Protein AF-A0A2E0VEF6-F1 (afdb_monomer_lite)

Structure (mmCIF, N/CA/C/O backbone):
data_AF-A0A2E0VEF6-F1
#
_entry.id   AF-A0A2E0VEF6-F1
#
loop_
_atom_site.group_PDB
_atom_site.id
_atom_site.type_symbol
_atom_site.label_atom_id
_atom_site.label_alt_id
_atom_site.label_comp_id
_atom_site.label_asym_id
_atom_site.label_entity_id
_atom_site.label_seq_id
_atom_site.pdbx_PDB_ins_code
_atom_site.Cartn_x
_atom_site.Cartn_y
_atom_site.Cartn_z
_atom_site.occupancy
_atom_site.B_iso_or_equiv
_atom_site.auth_seq_id
_atom_site.auth_comp_id
_atom_site.auth_asym_id
_atom_site.auth_atom_id
_atom_site.pdbx_PDB_model_num
ATOM 1 N N . MET A 1 1 ? -14.615 8.394 18.939 1.00 71.81 1 MET A N 1
ATOM 2 C CA . MET A 1 1 ? -14.964 8.772 17.547 1.00 71.81 1 MET A CA 1
ATOM 3 C C . MET A 1 1 ? -13.776 9.246 16.709 1.00 71.81 1 MET A C 1
ATOM 5 O O . MET A 1 1 ? -13.422 8.520 15.793 1.00 71.81 1 MET A O 1
ATOM 9 N N . ILE A 1 2 ? -13.108 10.373 17.011 1.00 87.12 2 ILE A N 1
ATOM 10 C CA . ILE A 1 2 ? -12.010 10.923 16.168 1.00 87.12 2 ILE A CA 1
ATOM 11 C C . ILE A 1 2 ? -10.905 9.905 15.836 1.00 87.12 2 ILE A C 1
ATOM 13 O O . ILE A 1 2 ? -10.504 9.786 14.685 1.00 87.12 2 ILE A O 1
ATOM 17 N N . LYS A 1 3 ? -10.457 9.108 16.816 1.00 88.19 3 LYS A N 1
ATOM 18 C CA . LYS A 1 3 ? -9.413 8.087 16.607 1.00 88.19 3 LYS A CA 1
ATOM 19 C C . LYS A 1 3 ? -9.802 7.032 15.562 1.00 88.19 3 LYS A C 1
ATOM 21 O O . LYS A 1 3 ? -8.958 6.625 14.775 1.00 88.19 3 LYS A O 1
ATOM 26 N N . ALA A 1 4 ? -11.062 6.592 15.561 1.00 88.06 4 ALA A N 1
ATOM 27 C CA . ALA A 1 4 ? -11.553 5.590 14.616 1.00 88.06 4 ALA A CA 1
ATOM 28 C C . ALA A 1 4 ? -11.678 6.172 13.201 1.00 88.06 4 ALA A C 1
ATOM 30 O O . ALA A 1 4 ? -11.325 5.498 12.240 1.00 88.06 4 ALA A O 1
ATOM 31 N N . LEU A 1 5 ? -12.102 7.437 13.086 1.00 91.56 5 LEU A N 1
ATOM 32 C CA . LEU A 1 5 ? -12.134 8.151 11.810 1.00 91.56 5 LEU A CA 1
ATOM 33 C C . LEU A 1 5 ? -10.726 8.295 11.216 1.00 91.56 5 LEU A C 1
ATOM 35 O O . LEU A 1 5 ? -10.512 7.922 10.069 1.00 91.56 5 LEU A O 1
ATOM 39 N N . LEU A 1 6 ? -9.758 8.771 12.006 1.00 94.31 6 LEU A N 1
ATOM 40 C CA . LEU A 1 6 ? -8.366 8.912 11.560 1.00 94.31 6 LEU A CA 1
ATOM 41 C C . LEU A 1 6 ? -7.757 7.566 11.146 1.00 94.31 6 LEU A C 1
ATOM 43 O O . LEU A 1 6 ? -7.066 7.483 10.134 1.00 94.31 6 LEU A O 1
ATOM 47 N N . LEU A 1 7 ? -8.046 6.501 11.898 1.00 95.44 7 LEU A N 1
ATOM 48 C CA . LEU A 1 7 ? -7.595 5.156 11.554 1.00 95.44 7 LEU A CA 1
ATOM 49 C C . LEU A 1 7 ? -8.223 4.658 10.244 1.00 95.44 7 LEU A C 1
ATOM 51 O O . LEU A 1 7 ? -7.520 4.077 9.425 1.00 95.44 7 LEU A O 1
ATOM 55 N N . GLY A 1 8 ? -9.517 4.911 10.029 1.00 95.44 8 GLY A N 1
ATOM 56 C CA . GLY A 1 8 ? -10.215 4.555 8.792 1.00 95.44 8 GLY A CA 1
ATOM 57 C C . GLY A 1 8 ? -9.695 5.317 7.570 1.00 95.44 8 GLY A C 1
ATOM 58 O O . GLY A 1 8 ? -9.504 4.719 6.515 1.00 95.44 8 GLY A O 1
ATOM 59 N N . LEU A 1 9 ? -9.397 6.611 7.717 1.00 96.81 9 LEU A N 1
ATOM 60 C CA . LEU A 1 9 ? -8.789 7.412 6.649 1.00 96.81 9 LEU A CA 1
ATOM 61 C C . LEU A 1 9 ? -7.390 6.898 6.288 1.00 96.81 9 LEU A C 1
ATOM 63 O O . LEU A 1 9 ? -7.107 6.685 5.113 1.00 96.81 9 LEU A O 1
ATOM 67 N N . ASN A 1 10 ? -6.546 6.610 7.285 1.00 97.31 10 ASN A N 1
ATOM 68 C CA . ASN A 1 10 ? -5.235 6.002 7.041 1.00 97.31 10 ASN A CA 1
ATOM 69 C C . ASN A 1 10 ? -5.357 4.625 6.379 1.00 97.31 10 ASN A C 1
ATOM 71 O O . ASN A 1 10 ? -4.616 4.329 5.446 1.00 97.31 10 ASN A O 1
ATOM 75 N N . ALA A 1 11 ? -6.313 3.799 6.810 1.00 98.00 11 ALA A N 1
ATOM 76 C CA . ALA A 1 11 ? -6.581 2.512 6.179 1.00 98.00 11 ALA A CA 1
ATOM 77 C C . ALA A 1 11 ? -6.904 2.669 4.686 1.00 98.00 11 ALA A C 1
ATOM 79 O O . ALA A 1 11 ? -6.287 2.004 3.858 1.00 98.00 11 ALA A O 1
ATOM 80 N N . LEU A 1 12 ? -7.811 3.588 4.340 1.00 98.12 12 LEU A N 1
ATOM 81 C CA . LEU A 1 12 ? -8.171 3.888 2.952 1.00 98.12 12 LEU A CA 1
ATOM 82 C C . LEU A 1 12 ? -6.969 4.361 2.130 1.00 98.12 12 LEU A C 1
ATOM 84 O O . LEU A 1 12 ? -6.779 3.883 1.014 1.00 98.12 12 LEU A O 1
ATOM 88 N N . MET A 1 13 ? -6.138 5.249 2.682 1.00 97.75 13 MET A N 1
ATOM 89 C CA . MET A 1 13 ? -4.931 5.728 2.002 1.00 97.75 13 MET A CA 1
ATOM 90 C C . MET A 1 13 ? -3.952 4.588 1.706 1.00 97.75 13 MET A C 1
ATOM 92 O O . MET A 1 13 ? -3.486 4.467 0.578 1.00 97.75 13 MET A O 1
ATOM 96 N N . PHE A 1 14 ? -3.682 3.719 2.683 1.00 98.12 14 PHE A N 1
ATOM 97 C CA . PHE A 1 14 ? -2.768 2.584 2.521 1.00 98.12 14 PHE A CA 1
ATOM 98 C C . PHE A 1 14 ? -3.304 1.518 1.560 1.00 98.12 14 PHE A C 1
ATOM 100 O O . PHE A 1 14 ? -2.541 0.981 0.760 1.00 98.12 14 PHE A O 1
ATOM 107 N N . ILE A 1 15 ? -4.612 1.240 1.596 1.00 98.50 15 ILE A N 1
ATOM 108 C CA . ILE A 1 15 ? -5.263 0.332 0.643 1.00 98.50 15 ILE A CA 1
ATOM 109 C C . ILE A 1 15 ? -5.157 0.901 -0.772 1.00 98.50 15 ILE A C 1
ATOM 111 O O . ILE A 1 15 ? -4.714 0.196 -1.674 1.00 98.50 15 ILE A O 1
ATOM 115 N N . GLY A 1 16 ? -5.530 2.168 -0.972 1.00 98.00 16 GLY A N 1
ATOM 116 C CA . GLY A 1 16 ? -5.469 2.814 -2.284 1.00 98.00 16 GLY A CA 1
ATOM 117 C C . GLY A 1 16 ? -4.046 2.869 -2.835 1.00 98.00 16 GLY A C 1
ATOM 118 O O . GLY A 1 16 ? -3.818 2.518 -3.990 1.00 98.00 16 GLY A O 1
ATOM 119 N N . PHE A 1 17 ? -3.080 3.232 -1.991 1.00 97.00 17 PHE A N 1
ATOM 120 C CA . PHE A 1 17 ? -1.663 3.249 -2.348 1.00 97.00 17 PHE A CA 1
ATOM 121 C C . PHE A 1 17 ? -1.154 1.849 -2.712 1.00 97.00 17 PHE A C 1
ATOM 123 O O . PHE A 1 17 ? -0.570 1.663 -3.778 1.00 97.00 17 PHE A O 1
ATOM 130 N N . GLY A 1 18 ? -1.451 0.847 -1.879 1.00 97.94 18 GLY A N 1
ATOM 131 C CA . GLY A 1 18 ? -1.058 -0.537 -2.124 1.00 97.94 18 GLY A CA 1
ATOM 132 C C . GLY A 1 18 ? -1.645 -1.098 -3.423 1.00 97.94 18 GLY A C 1
ATOM 133 O O . GLY A 1 18 ? -0.925 -1.663 -4.243 1.00 97.94 18 GLY A O 1
ATOM 134 N N . LEU A 1 19 ? -2.941 -0.877 -3.664 1.00 98.44 19 LEU A N 1
ATOM 135 C CA . LEU A 1 19 ? -3.599 -1.276 -4.911 1.00 98.44 19 LEU A CA 1
ATOM 136 C C . LEU A 1 19 ? -3.010 -0.562 -6.130 1.00 98.44 19 LEU A C 1
ATOM 138 O O . LEU A 1 19 ? -2.854 -1.192 -7.172 1.00 98.44 19 LEU A O 1
ATOM 142 N N . GLY A 1 20 ? -2.642 0.714 -6.003 1.00 97.50 20 GLY A N 1
ATOM 143 C CA . GLY A 1 20 ? -1.966 1.456 -7.064 1.00 97.50 20 GLY A CA 1
ATOM 144 C C . GLY A 1 20 ? -0.666 0.780 -7.505 1.00 97.50 20 GLY A C 1
ATOM 145 O O . GLY A 1 20 ? -0.472 0.543 -8.695 1.00 97.50 20 GLY A O 1
ATOM 146 N N . PHE A 1 21 ? 0.187 0.400 -6.550 1.00 97.44 21 PHE A N 1
ATOM 147 C CA . PHE A 1 21 ? 1.458 -0.277 -6.839 1.00 97.44 21 PHE A CA 1
ATOM 148 C C . PHE A 1 21 ? 1.288 -1.708 -7.356 1.00 97.44 21 PHE A C 1
ATOM 150 O O . PHE A 1 21 ? 2.141 -2.175 -8.102 1.00 97.44 21 PHE A O 1
ATOM 157 N N . ILE A 1 22 ? 0.197 -2.396 -7.011 1.00 97.69 22 ILE A N 1
ATOM 158 C CA . ILE A 1 22 ? -0.094 -3.741 -7.530 1.00 97.69 22 ILE A CA 1
ATOM 159 C C . ILE A 1 22 ? -0.633 -3.672 -8.962 1.00 97.69 22 ILE A C 1
ATOM 161 O O . ILE A 1 22 ? -0.140 -4.381 -9.837 1.00 97.69 22 ILE A O 1
ATOM 165 N N . LEU A 1 23 ? -1.650 -2.839 -9.198 1.00 97.56 23 LEU A N 1
ATOM 166 C CA . LEU A 1 23 ? -2.451 -2.868 -10.424 1.00 97.56 23 LEU A CA 1
ATOM 167 C C . LEU A 1 23 ? -1.880 -1.994 -11.541 1.00 97.56 23 LEU A C 1
ATOM 169 O O . LEU A 1 23 ? -1.989 -2.352 -12.709 1.00 97.56 23 L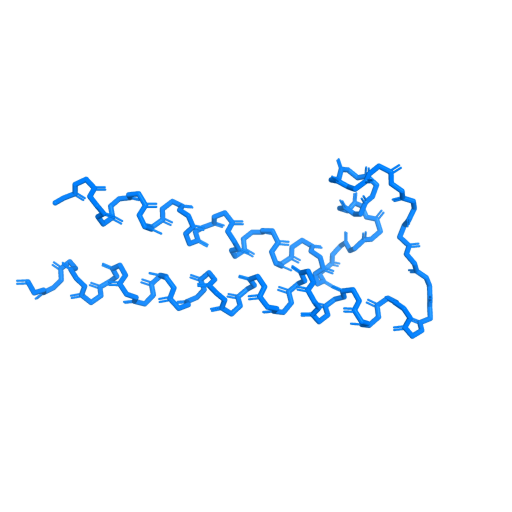EU A O 1
ATOM 173 N N . VAL A 1 24 ? -1.305 -0.840 -11.195 1.00 97.00 24 VAL A N 1
ATOM 174 C CA . VAL A 1 24 ? -0.824 0.165 -12.158 1.00 97.00 24 VAL A CA 1
ATOM 175 C C . VAL A 1 24 ? 0.557 0.733 -11.772 1.00 97.00 24 VAL A C 1
ATOM 177 O O . VAL A 1 24 ? 0.727 1.958 -11.732 1.00 97.00 24 VAL A O 1
ATOM 180 N N . PRO A 1 25 ? 1.571 -0.124 -11.506 1.00 95.88 25 PRO A N 1
ATOM 181 C CA . PRO A 1 25 ? 2.905 0.294 -11.058 1.00 95.88 25 PRO A CA 1
ATOM 182 C C . PRO A 1 25 ? 3.585 1.290 -12.004 1.00 95.88 25 PRO A C 1
ATOM 184 O O . PRO A 1 25 ? 4.233 2.226 -11.538 1.00 95.88 25 PRO A O 1
ATOM 187 N N . GLU A 1 26 ? 3.401 1.134 -13.317 1.00 95.12 26 GLU A N 1
ATOM 188 C CA . GLU A 1 26 ? 3.988 2.008 -14.343 1.00 95.12 26 GLU A CA 1
ATOM 189 C C . GLU A 1 26 ? 3.535 3.467 -14.227 1.00 95.12 26 GLU A C 1
ATOM 191 O O . GLU A 1 26 ? 4.302 4.378 -14.530 1.00 95.12 26 GLU A O 1
ATOM 196 N N . THR A 1 27 ? 2.320 3.696 -13.726 1.00 95.94 27 THR A N 1
ATOM 197 C CA . THR A 1 27 ? 1.760 5.038 -13.532 1.00 95.94 27 THR A CA 1
ATOM 198 C C . THR A 1 27 ? 2.078 5.582 -12.142 1.00 95.94 27 THR A C 1
ATOM 200 O O . THR A 1 27 ? 2.436 6.750 -11.998 1.00 95.94 27 THR A O 1
ATOM 203 N N . VAL A 1 28 ? 1.951 4.758 -11.095 1.00 96.44 28 VAL A N 1
ATOM 204 C CA . VAL A 1 28 ? 2.095 5.246 -9.710 1.00 96.44 28 VAL A CA 1
ATOM 205 C C . VAL A 1 28 ? 3.544 5.467 -9.297 1.00 96.44 28 VAL A C 1
ATOM 207 O O . VAL A 1 28 ? 3.818 6.369 -8.509 1.00 96.44 28 VAL A O 1
ATOM 210 N N . THR A 1 29 ? 4.482 4.696 -9.845 1.00 95.88 29 THR A N 1
ATOM 211 C CA . THR A 1 29 ? 5.909 4.830 -9.525 1.00 95.88 29 THR A CA 1
ATOM 212 C C . THR A 1 29 ? 6.454 6.207 -9.9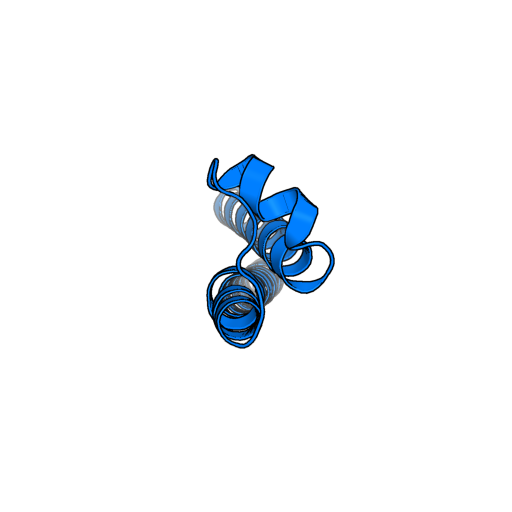06 1.00 95.88 2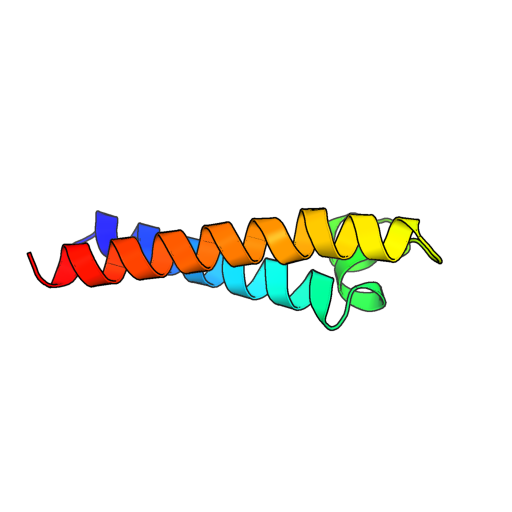9 THR A C 1
ATOM 214 O O . THR A 1 29 ? 6.951 6.897 -9.015 1.00 95.88 29 THR A O 1
ATOM 217 N N . PRO A 1 30 ? 6.295 6.695 -11.153 1.00 96.31 30 PRO A N 1
ATOM 218 C CA . PRO A 1 30 ? 6.737 8.045 -11.494 1.00 96.31 30 PRO A CA 1
ATOM 219 C C . PRO A 1 30 ? 5.941 9.127 -10.761 1.00 96.31 30 PRO A C 1
ATOM 221 O O . PRO A 1 30 ? 6.517 10.146 -10.390 1.00 96.31 30 PRO A O 1
ATOM 224 N N . LEU A 1 31 ? 4.649 8.902 -10.495 1.00 96.38 31 LEU A N 1
ATOM 225 C CA . LEU A 1 31 ? 3.804 9.865 -9.787 1.00 96.38 31 LEU A CA 1
ATOM 226 C C . LEU A 1 31 ? 4.255 10.109 -8.338 1.00 96.38 31 LEU A C 1
ATOM 228 O O . LEU A 1 31 ? 4.281 11.255 -7.898 1.00 96.38 31 LEU A O 1
ATOM 232 N N . PHE A 1 32 ? 4.584 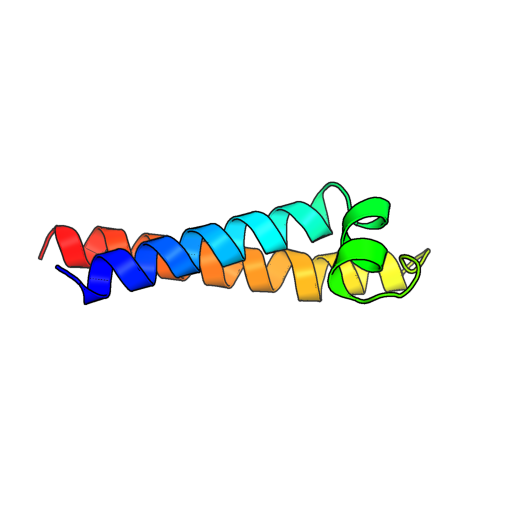9.051 -7.591 1.00 94.12 32 PHE A N 1
ATOM 233 C CA . PHE A 1 32 ? 4.891 9.150 -6.157 1.00 94.12 32 PHE A CA 1
ATOM 234 C C . PHE A 1 32 ? 6.383 9.115 -5.833 1.00 94.12 32 PHE A C 1
ATOM 236 O O . PHE A 1 32 ? 6.794 9.701 -4.834 1.00 94.12 32 PHE A O 1
ATOM 243 N N . LEU A 1 33 ? 7.186 8.418 -6.638 1.00 93.38 33 LEU A N 1
ATOM 244 C CA . LEU A 1 33 ? 8.618 8.230 -6.387 1.00 93.38 33 LEU A CA 1
ATOM 245 C C . LEU A 1 33 ? 9.494 9.087 -7.310 1.00 93.38 33 LEU A C 1
ATOM 247 O O . LEU A 1 33 ? 10.699 9.168 -7.089 1.00 93.38 33 LEU A O 1
ATOM 251 N N . GLY A 1 34 ? 8.917 9.734 -8.332 1.00 95.62 34 GLY A N 1
ATOM 252 C CA . GLY A 1 34 ? 9.655 10.595 -9.264 1.00 95.62 34 GLY A CA 1
ATOM 253 C C . GLY A 1 34 ? 10.661 9.846 -10.144 1.00 95.62 34 GLY A C 1
ATOM 254 O O . GLY A 1 34 ? 11.547 10.465 -10.729 1.00 95.62 34 GLY A O 1
ATOM 255 N N . VAL A 1 35 ? 10.538 8.519 -10.231 1.00 94.25 35 VAL A N 1
ATOM 256 C CA . VAL A 1 35 ? 11.416 7.628 -10.999 1.00 94.25 35 VAL A CA 1
ATOM 257 C C . VAL A 1 35 ? 10.582 6.688 -11.874 1.00 94.25 35 VAL A C 1
ATOM 259 O O . VAL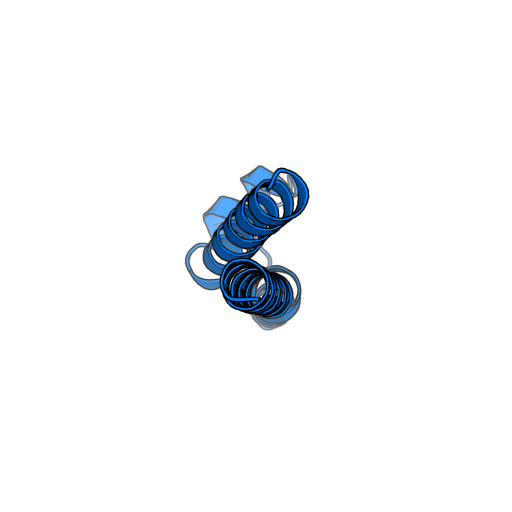 A 1 35 ? 9.434 6.399 -11.528 1.00 94.25 35 VAL A O 1
ATOM 262 N N . PRO A 1 36 ? 11.112 6.207 -13.012 1.00 95.00 36 PRO A N 1
ATOM 263 C CA . PRO A 1 36 ? 10.410 5.222 -13.828 1.00 95.00 36 PRO A CA 1
ATOM 264 C C . PRO A 1 36 ? 10.181 3.921 -13.053 1.00 95.00 36 PRO A C 1
ATOM 266 O O . PRO A 1 36 ? 10.979 3.552 -12.188 1.00 95.00 36 PRO A O 1
ATOM 269 N N . ALA A 1 37 ? 9.098 3.213 -13.384 1.00 93.88 37 ALA A N 1
ATOM 270 C CA . ALA A 1 37 ? 8.844 1.904 -12.802 1.00 93.88 37 ALA A CA 1
ATOM 271 C C . ALA A 1 37 ? 9.958 0.912 -13.187 1.00 93.88 37 ALA A C 1
ATOM 273 O O . ALA A 1 37 ? 10.383 0.885 -14.348 1.00 93.88 37 ALA A O 1
ATOM 274 N N . PRO A 1 38 ? 10.437 0.102 -12.228 1.00 94.69 38 PRO A N 1
ATOM 275 C CA . PRO A 1 38 ? 11.398 -0.950 -12.511 1.00 94.69 38 PRO A CA 1
ATOM 276 C C . PRO A 1 38 ? 10.785 -2.027 -13.416 1.00 94.69 38 PRO A C 1
ATOM 278 O O . PRO A 1 38 ? 9.568 -2.165 -13.516 1.00 94.69 38 PRO A O 1
ATOM 281 N N . GLN A 1 39 ? 11.644 -2.810 -14.066 1.00 93.44 39 GLN A N 1
ATOM 282 C CA . GLN A 1 39 ? 11.250 -3.917 -14.941 1.00 93.44 39 GLN A CA 1
ATOM 283 C C . GLN A 1 39 ? 11.787 -5.251 -14.409 1.00 93.44 39 GLN A C 1
ATOM 285 O O . GLN A 1 39 ? 12.720 -5.277 -13.605 1.00 93.44 39 GLN A O 1
ATOM 290 N N . GLY A 1 40 ? 11.215 -6.362 -14.883 1.00 93.06 40 GLY A N 1
ATOM 291 C CA . GLY A 1 40 ? 11.629 -7.711 -14.486 1.00 93.06 40 GLY A CA 1
ATOM 292 C C . GLY A 1 40 ? 11.380 -7.985 -13.001 1.00 93.06 40 GLY A C 1
ATOM 293 O O . GLY A 1 40 ? 10.370 -7.554 -12.452 1.00 93.06 40 GLY A O 1
ATOM 294 N N . ASP A 1 41 ? 12.308 -8.676 -12.344 1.00 93.50 41 ASP A N 1
ATOM 295 C CA . ASP A 1 41 ? 12.154 -9.112 -10.946 1.00 93.50 41 ASP A CA 1
ATOM 296 C C . ASP A 1 41 ? 12.000 -7.941 -9.962 1.00 93.50 41 ASP A C 1
ATOM 298 O O . ASP A 1 41 ? 11.233 -8.017 -9.004 1.00 93.50 41 ASP A O 1
ATOM 302 N N . LEU A 1 42 ? 12.638 -6.803 -10.254 1.00 93.94 42 LEU A N 1
ATOM 303 C CA . LEU A 1 42 ? 12.519 -5.588 -9.442 1.00 93.94 42 LEU A CA 1
ATOM 304 C C . LEU A 1 42 ? 11.088 -5.024 -9.426 1.00 93.94 42 LEU A C 1
ATOM 306 O O . LEU A 1 42 ? 10.704 -4.339 -8.476 1.00 93.94 42 LEU A O 1
ATOM 310 N N . LEU A 1 43 ? 10.287 -5.308 -10.459 1.00 95.56 43 LEU A N 1
ATOM 311 C CA . LEU A 1 43 ? 8.868 -4.951 -10.474 1.00 95.56 43 LEU A CA 1
ATOM 312 C C . LEU A 1 43 ? 8.088 -5.761 -9.435 1.00 95.56 43 LEU A C 1
ATOM 314 O O . LEU A 1 43 ? 7.247 -5.202 -8.732 1.00 95.56 43 LEU A O 1
ATOM 318 N N . VAL A 1 44 ? 8.395 -7.053 -9.305 1.00 95.81 44 VAL A N 1
ATOM 319 C CA . VAL A 1 44 ? 7.745 -7.951 -8.341 1.00 95.81 44 VAL A CA 1
ATOM 320 C C . VAL A 1 44 ? 8.097 -7.541 -6.911 1.00 95.81 44 VAL A C 1
ATOM 322 O O . VAL A 1 44 ? 7.204 -7.424 -6.069 1.00 95.81 44 VAL A O 1
ATOM 325 N N . ASP A 1 45 ? 9.367 -7.228 -6.648 1.00 95.50 45 ASP A N 1
ATOM 326 C CA . ASP A 1 45 ? 9.815 -6.732 -5.341 1.00 95.50 45 ASP A CA 1
ATOM 327 C C . ASP A 1 45 ? 9.112 -5.425 -4.956 1.00 95.50 45 ASP A C 1
ATOM 329 O O . ASP A 1 45 ? 8.679 -5.245 -3.810 1.00 95.50 45 ASP A O 1
ATOM 333 N N . MET A 1 46 ? 8.938 -4.517 -5.921 1.00 95.62 46 MET A N 1
ATOM 334 C CA . MET A 1 46 ? 8.201 -3.272 -5.720 1.00 95.62 46 MET A CA 1
ATOM 335 C C . MET A 1 46 ? 6.718 -3.531 -5.433 1.00 95.62 46 MET A C 1
ATOM 3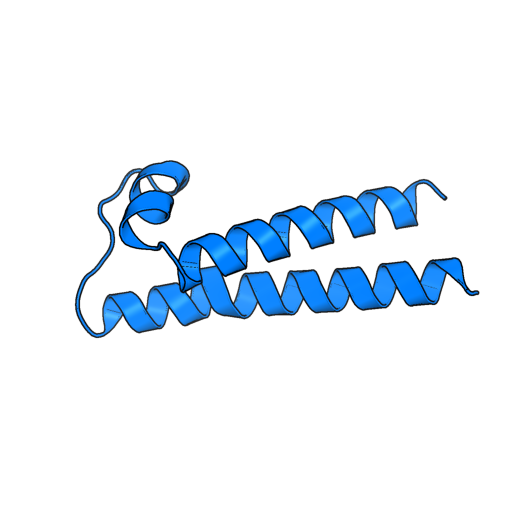37 O O . MET A 1 46 ? 6.164 -2.949 -4.497 1.00 95.62 46 MET A O 1
ATOM 341 N N . GLN A 1 47 ? 6.073 -4.419 -6.193 1.00 96.50 47 GLN A N 1
ATOM 342 C CA . GLN A 1 47 ? 4.680 -4.812 -5.969 1.00 96.50 47 GLN A CA 1
ATOM 343 C C . GLN A 1 47 ? 4.488 -5.454 -4.595 1.00 96.50 47 GLN A C 1
ATOM 345 O O . GLN A 1 47 ? 3.489 -5.177 -3.938 1.00 96.50 47 GLN A O 1
ATOM 350 N N . ALA A 1 48 ? 5.434 -6.260 -4.116 1.00 96.62 48 ALA A N 1
ATOM 351 C CA . ALA A 1 48 ? 5.377 -6.837 -2.777 1.00 96.62 48 ALA A CA 1
ATOM 352 C C . ALA A 1 48 ? 5.588 -5.774 -1.684 1.00 96.62 48 ALA A C 1
ATOM 354 O O . ALA A 1 48 ? 4.823 -5.714 -0.718 1.00 96.62 48 ALA A O 1
ATOM 355 N N . THR A 1 49 ? 6.588 -4.906 -1.853 1.00 95.44 49 THR A N 1
ATOM 356 C CA . THR A 1 49 ? 7.023 -3.953 -0.820 1.00 95.44 49 THR A CA 1
ATOM 357 C C . THR A 1 49 ? 6.120 -2.728 -0.729 1.00 95.44 49 THR A C 1
ATOM 359 O O . THR A 1 49 ? 5.629 -2.396 0.345 1.00 95.44 49 THR A O 1
ATOM 362 N N . TYR A 1 50 ? 5.868 -2.044 -1.843 1.00 95.50 50 TYR A N 1
ATOM 363 C CA . TYR A 1 50 ? 5.024 -0.846 -1.865 1.00 95.50 50 TYR A CA 1
ATOM 364 C C . TYR A 1 50 ? 3.550 -1.195 -2.029 1.00 95.50 50 TYR A C 1
ATOM 366 O O . TYR A 1 50 ? 2.694 -0.502 -1.483 1.00 95.50 50 TYR A O 1
ATOM 374 N N . GLY A 1 51 ? 3.253 -2.277 -2.747 1.00 97.19 51 GLY A N 1
ATOM 375 C CA . GLY A 1 51 ? 1.895 -2.754 -2.961 1.00 97.19 51 GLY A CA 1
ATOM 376 C C . GLY A 1 51 ? 1.378 -3.609 -1.807 1.00 97.19 51 GLY A C 1
ATOM 377 O O . GLY A 1 51 ? 0.528 -3.181 -1.025 1.00 97.19 51 GLY A O 1
ATOM 378 N N . GLY A 1 52 ? 1.911 -4.825 -1.693 1.00 97.50 52 GLY A N 1
ATOM 379 C CA . GLY A 1 52 ? 1.467 -5.871 -0.775 1.00 97.50 52 GLY A CA 1
ATOM 380 C C . GLY A 1 52 ? 1.540 -5.474 0.697 1.00 97.50 52 GLY A C 1
ATOM 381 O O . GLY A 1 52 ? 0.536 -5.593 1.400 1.00 97.50 52 GLY A O 1
ATOM 382 N N . LEU A 1 53 ? 2.681 -4.961 1.173 1.00 98.00 53 LEU A N 1
ATOM 383 C CA . LEU A 1 53 ? 2.815 -4.532 2.575 1.00 98.00 53 LEU A CA 1
ATOM 384 C C . LEU A 1 53 ? 1.877 -3.367 2.904 1.00 98.00 53 LEU A C 1
ATOM 386 O O . LEU A 1 53 ? 1.213 -3.396 3.942 1.00 98.00 53 LEU A O 1
ATOM 390 N N . SER A 1 54 ? 1.773 -2.371 2.018 1.00 97.88 54 SER A N 1
ATOM 391 C CA . SER A 1 54 ? 0.855 -1.241 2.208 1.00 97.88 54 SER A CA 1
ATOM 392 C C . SER A 1 54 ? -0.597 -1.702 2.261 1.00 97.88 54 SER A C 1
ATOM 394 O O . SER A 1 54 ? -1.340 -1.307 3.161 1.00 97.88 54 SER A O 1
ATOM 396 N N . LEU A 1 55 ? -0.993 -2.595 1.350 1.00 98.38 55 LEU A N 1
ATOM 397 C CA . LEU A 1 55 ? -2.332 -3.170 1.327 1.00 98.38 55 LEU A CA 1
ATOM 398 C C . LEU A 1 55 ? -2.619 -3.964 2.608 1.00 98.38 55 LEU A C 1
ATOM 400 O O . LEU A 1 55 ? -3.663 -3.764 3.227 1.00 98.38 55 LEU A O 1
ATOM 404 N N . ALA A 1 56 ? -1.690 -4.815 3.047 1.00 98.31 56 ALA A N 1
ATOM 405 C CA . ALA A 1 56 ? -1.830 -5.590 4.277 1.00 98.31 56 ALA A CA 1
ATOM 406 C C . ALA A 1 56 ? -1.983 -4.685 5.511 1.00 98.31 56 ALA A C 1
ATOM 408 O O . ALA A 1 56 ? -2.889 -4.892 6.324 1.00 98.31 56 ALA A O 1
ATOM 409 N N . ALA A 1 57 ? -1.155 -3.642 5.626 1.00 98.06 57 ALA A N 1
ATOM 410 C CA . ALA A 1 57 ? -1.254 -2.657 6.700 1.00 98.06 57 ALA A CA 1
ATOM 411 C C . ALA A 1 57 ? -2.602 -1.920 6.670 1.00 98.06 57 ALA A C 1
ATOM 413 O O . ALA A 1 57 ? -3.262 -1.783 7.703 1.00 98.06 57 ALA A O 1
ATOM 414 N N . GLY A 1 58 ? -3.045 -1.494 5.486 1.00 98.12 58 GLY A N 1
ATOM 415 C CA . GLY A 1 58 ? -4.331 -0.834 5.281 1.00 98.12 58 GLY A CA 1
ATOM 416 C C . GLY A 1 58 ? -5.522 -1.708 5.679 1.00 98.12 58 GLY A C 1
ATOM 417 O O . GLY A 1 58 ? -6.376 -1.273 6.452 1.00 98.12 58 GLY A O 1
ATOM 418 N N . LEU A 1 59 ? -5.547 -2.968 5.239 1.00 98.12 59 LEU A N 1
ATOM 419 C CA . LEU A 1 59 ? -6.583 -3.941 5.605 1.00 98.12 59 LEU A CA 1
ATOM 420 C C . LEU A 1 59 ? -6.601 -4.228 7.110 1.00 98.12 59 LEU A C 1
ATOM 422 O O . LEU A 1 59 ? -7.671 -4.306 7.719 1.00 98.12 59 LEU A O 1
ATOM 426 N N . TYR A 1 60 ? -5.429 -4.337 7.737 1.00 97.69 60 TYR A N 1
ATOM 427 C CA . TYR A 1 60 ? -5.335 -4.517 9.182 1.00 97.69 60 TYR A CA 1
ATOM 428 C C . TYR A 1 60 ? -5.881 -3.303 9.946 1.00 97.69 60 TYR A C 1
ATOM 430 O O . TYR A 1 60 ? -6.667 -3.460 10.884 1.00 97.69 60 TYR A O 1
ATOM 438 N N . MET A 1 61 ? -5.533 -2.084 9.523 1.00 97.25 61 MET A N 1
ATOM 439 C CA . MET A 1 61 ? -6.085 -0.855 10.100 1.00 97.25 61 MET A CA 1
ATOM 440 C C . MET A 1 61 ? -7.601 -0.763 9.910 1.00 97.25 61 MET A C 1
ATOM 442 O O . MET A 1 61 ? -8.301 -0.425 10.865 1.00 97.25 61 MET A O 1
ATOM 446 N N . ALA A 1 62 ? -8.119 -1.123 8.730 1.00 96.19 62 ALA A N 1
ATOM 447 C CA . ALA A 1 62 ? -9.556 -1.170 8.462 1.00 96.19 62 ALA A CA 1
ATOM 448 C C . ALA A 1 62 ? -10.263 -2.135 9.423 1.00 96.19 62 ALA A C 1
ATOM 450 O O . ALA A 1 62 ? -11.235 -1.757 10.078 1.00 96.19 62 ALA A O 1
ATOM 451 N N . ARG A 1 63 ? -9.723 -3.347 9.600 1.00 95.94 63 ARG A N 1
ATOM 452 C CA . ARG A 1 63 ? -10.238 -4.328 10.567 1.00 95.94 63 ARG A CA 1
ATOM 453 C C . ARG A 1 63 ? -10.250 -3.770 11.993 1.00 95.94 63 ARG A C 1
ATOM 455 O O . ARG A 1 63 ? -11.250 -3.901 12.694 1.00 95.94 63 ARG A O 1
ATOM 462 N N . CYS A 1 64 ? -9.165 -3.133 12.425 1.00 93.88 64 CYS A N 1
ATOM 463 C CA . CYS A 1 64 ? -9.067 -2.521 13.752 1.00 93.88 64 CYS A CA 1
ATOM 464 C C . CYS A 1 64 ? -10.061 -1.365 13.948 1.00 93.88 64 CYS A C 1
ATOM 466 O O . CYS A 1 64 ? -10.620 -1.222 15.037 1.00 93.88 64 CYS A O 1
ATOM 468 N N . ALA A 1 65 ? -10.289 -0.549 12.916 1.00 92.69 65 ALA A N 1
ATOM 469 C CA . ALA A 1 65 ? -11.256 0.545 12.948 1.00 92.69 65 ALA A CA 1
ATOM 470 C C . ALA A 1 65 ? -12.692 0.026 13.090 1.00 92.69 65 ALA A C 1
ATOM 472 O O . ALA A 1 65 ? -13.440 0.560 13.906 1.00 92.69 65 ALA A O 1
ATOM 473 N N . ILE A 1 66 ? -13.035 -1.041 12.362 1.00 89.31 66 ILE A N 1
ATOM 474 C CA . ILE A 1 66 ? -14.339 -1.710 12.436 1.00 89.31 66 ILE A CA 1
ATOM 475 C C . ILE A 1 66 ? -14.559 -2.260 13.847 1.00 89.31 66 ILE A C 1
ATOM 477 O O . ILE A 1 66 ? -15.514 -1.872 14.508 1.00 89.31 66 ILE A O 1
ATOM 481 N N . ILE A 1 67 ? -13.644 -3.089 14.362 1.00 87.50 67 ILE A N 1
ATOM 482 C CA . ILE A 1 67 ? -13.796 -3.714 15.691 1.00 87.50 67 ILE A CA 1
ATOM 483 C C . ILE A 1 67 ? -13.964 -2.660 16.798 1.00 87.50 67 ILE A C 1
ATOM 485 O O . ILE A 1 67 ? -14.804 -2.822 17.675 1.00 87.50 67 ILE A O 1
ATOM 489 N N . ARG A 1 68 ? -13.209 -1.553 16.744 1.00 77.31 68 ARG A N 1
ATOM 490 C CA . ARG A 1 68 ? -13.305 -0.455 17.724 1.00 77.31 68 ARG A CA 1
ATOM 491 C C . ARG A 1 68 ? -14.554 0.418 17.602 1.00 77.31 68 ARG A C 1
ATOM 493 O O . ARG A 1 68 ? -14.768 1.243 18.480 1.00 77.31 68 ARG A O 1
ATOM 500 N N . GLN A 1 69 ? -15.318 0.325 16.517 1.00 66.75 69 GLN A N 1
ATOM 501 C CA . GLN A 1 69 ? -16.627 0.980 16.431 1.00 66.75 69 GLN A CA 1
ATOM 502 C C . GLN A 1 69 ? -17.735 0.143 17.084 1.00 66.75 69 GLN A C 1
ATOM 504 O O . GLN A 1 69 ? -18.769 0.705 17.430 1.00 66.75 69 GLN A O 1
ATOM 509 N N . PHE A 1 70 ? -17.523 -1.168 17.255 1.00 57.75 70 PHE A N 1
ATOM 510 C CA . PHE A 1 70 ? -18.499 -2.105 17.827 1.00 57.75 70 PHE A CA 1
ATOM 511 C C . PHE A 1 70 ? -18.279 -2.423 19.319 1.00 57.75 70 PHE A C 1
ATOM 513 O O . PHE A 1 70 ? -19.096 -3.135 19.901 1.00 57.75 70 PHE A O 1
ATOM 520 N N . LEU A 1 71 ? -17.200 -1.913 19.925 1.00 52.25 71 LEU A N 1
ATOM 521 C CA . LEU A 1 71 ? -16.884 -1.988 21.361 1.00 52.25 71 LEU A CA 1
ATOM 522 C C . LEU A 1 71 ? -16.994 -0.598 21.991 1.00 52.25 71 LEU A C 1
ATOM 524 O O . LEU A 1 71 ? -17.498 -0.515 23.129 1.00 52.25 71 LEU A O 1
#

Radius of gyration: 14.16 Å; chains: 1; bounding box: 31×20×36 Å

pLDDT: mean 93.44, std 8.56, range [52.25, 98.5]

Secondary structure (DSSP, 8-state):
-HHHHHHHHHHHHHHHHHHHHHH-HHHHHHHHHSSPPP-THHHHHHIIIIIIHHHHHHHHHHHHHHHHH--

Sequence (71 aa):
MIKALLLGLNALMFIGFGLGFILVPETVTPLFLGVPAPQGDLLVDMQATYGGLSLAAGLYMARCAIIRQFL

Foldseek 3Di:
DVVLVVLLVLLVVLLVQLCCLQPPVQPVCCVPVVDGQDDDPSSVVSNCPRRVVSNVSSVVSNVVSVVVVVD